Protein AF-A0A4V6E2J9-F1 (afdb_monomer_lite)

Radius of gyration: 21.08 Å; chains: 1; bounding box: 44×21×51 Å

Secondary structure (DSSP, 8-state):
-HHHHHHHTT-S-HHHHHHHHHHHHHHS-SS-HHHHHHHHHHHHHHHHT------HHHHHHHHHTT-

Structure (mmCIF, N/CA/C/O backbone):
data_AF-A0A4V6E2J9-F1
#
_entry.id   AF-A0A4V6E2J9-F1
#
loop_
_atom_site.group_PDB
_atom_site.id
_atom_site.type_symbol
_atom_site.label_atom_id
_atom_site.label_alt_id
_atom_site.label_comp_id
_atom_site.label_asym_id
_atom_site.label_entity_id
_atom_site.label_seq_id
_atom_site.pdbx_PDB_ins_code
_atom_site.Cartn_x
_atom_site.Cartn_y
_atom_site.Cartn_z
_atom_site.occupancy
_atom_site.B_iso_or_equiv
_atom_site.auth_seq_id
_atom_site.auth_comp_id
_atom_site.auth_asym_id
_atom_site.auth_atom_id
_atom_site.pdbx_PDB_model_num
ATOM 1 N N . GLU A 1 1 ? 13.915 -12.009 -10.363 1.00 62.47 1 GLU A N 1
ATOM 2 C CA . GLU A 1 1 ? 14.773 -10.874 -10.766 1.00 62.47 1 GLU A CA 1
ATOM 3 C C . GLU A 1 1 ? 14.012 -10.012 -11.764 1.00 62.47 1 GLU A C 1
ATOM 5 O O . GLU A 1 1 ? 13.501 -10.559 -12.733 1.00 62.47 1 GLU A O 1
ATOM 10 N N . ILE A 1 2 ? 13.909 -8.696 -11.540 1.00 62.19 2 ILE A N 1
ATOM 11 C CA . ILE A 1 2 ? 13.251 -7.759 -12.483 1.00 62.19 2 ILE A CA 1
ATOM 12 C C . ILE A 1 2 ? 13.849 -7.885 -13.894 1.00 62.19 2 ILE A C 1
ATOM 14 O O . ILE A 1 2 ? 13.149 -7.716 -14.888 1.00 62.19 2 ILE A O 1
ATOM 18 N N . ASP A 1 3 ? 15.134 -8.234 -13.973 1.00 66.88 3 ASP A N 1
ATOM 19 C CA . ASP A 1 3 ? 15.886 -8.348 -15.219 1.00 66.88 3 ASP A CA 1
ATOM 20 C C . ASP A 1 3 ? 15.493 -9.558 -16.086 1.00 66.88 3 ASP A C 1
ATOM 22 O O . ASP A 1 3 ? 15.770 -9.539 -17.286 1.00 66.88 3 ASP A O 1
ATOM 26 N N . ALA A 1 4 ? 14.824 -10.568 -15.515 1.00 70.81 4 ALA A N 1
ATOM 27 C CA . ALA A 1 4 ? 14.287 -11.715 -16.253 1.00 70.81 4 ALA A CA 1
ATOM 28 C C . ALA A 1 4 ? 12.879 -11.427 -16.804 1.00 70.81 4 ALA A C 1
ATOM 30 O O . ALA A 1 4 ? 12.617 -11.650 -17.985 1.00 70.81 4 ALA A O 1
ATOM 31 N N . ALA A 1 5 ? 12.016 -10.825 -15.978 1.00 82.12 5 ALA A N 1
ATOM 32 C CA . ALA A 1 5 ? 10.606 -10.609 -16.297 1.00 82.12 5 ALA A CA 1
ATOM 33 C C . ALA A 1 5 ? 10.389 -9.722 -17.535 1.00 82.12 5 ALA A C 1
ATOM 35 O O . ALA A 1 5 ? 9.558 -10.039 -18.379 1.00 82.12 5 ALA A O 1
ATOM 36 N N . TRP A 1 6 ? 11.160 -8.639 -17.707 1.00 89.00 6 TRP A N 1
ATOM 37 C CA . TRP A 1 6 ? 10.897 -7.700 -18.810 1.00 89.00 6 TRP A CA 1
ATOM 38 C C . TRP A 1 6 ? 11.108 -8.311 -20.204 1.00 89.00 6 TRP A C 1
ATOM 40 O O . TRP A 1 6 ? 10.416 -7.921 -21.143 1.00 89.00 6 TRP A O 1
ATOM 50 N N . LYS A 1 7 ? 12.048 -9.256 -20.355 1.00 89.44 7 LYS A N 1
ATOM 51 C CA . LYS A 1 7 ? 12.278 -9.947 -21.635 1.00 89.44 7 LYS A CA 1
ATOM 52 C C . LYS A 1 7 ? 11.178 -10.959 -21.929 1.00 89.44 7 LYS A C 1
ATOM 54 O O . LYS A 1 7 ? 10.743 -11.051 -23.070 1.00 89.44 7 LYS A O 1
ATOM 59 N N . GLU A 1 8 ? 10.754 -11.708 -20.914 1.00 90.19 8 GLU A N 1
ATOM 60 C CA . GLU A 1 8 ? 9.686 -12.713 -21.021 1.00 90.19 8 GLU A CA 1
ATOM 61 C C . GLU A 1 8 ? 8.344 -12.066 -21.379 1.00 90.19 8 GLU A C 1
ATOM 63 O O . GLU A 1 8 ? 7.607 -12.578 -22.215 1.00 90.19 8 GLU A O 1
ATOM 68 N N . GLU A 1 9 ? 8.087 -10.885 -20.824 1.00 88.56 9 GLU A N 1
ATOM 69 C CA . GLU A 1 9 ? 6.922 -10.044 -21.111 1.00 88.56 9 GLU A CA 1
ATOM 70 C C . GLU A 1 9 ? 7.020 -9.302 -22.466 1.00 88.56 9 GLU A C 1
ATOM 72 O O . GLU A 1 9 ? 6.096 -8.595 -22.862 1.00 88.56 9 GLU A O 1
ATOM 77 N N . GLY A 1 10 ? 8.137 -9.438 -23.195 1.00 93.38 10 GLY A N 1
ATOM 78 C CA . GLY A 1 10 ? 8.297 -8.903 -24.552 1.00 93.38 10 GLY A CA 1
ATOM 79 C C . GLY A 1 10 ? 8.629 -7.409 -24.649 1.00 93.38 10 GLY A C 1
ATOM 80 O O . GLY A 1 10 ? 8.486 -6.825 -25.724 1.00 93.38 10 GLY A O 1
ATOM 81 N N . TYR A 1 11 ? 9.090 -6.771 -23.568 1.00 93.25 11 TYR A N 1
ATOM 82 C CA . TYR A 1 11 ? 9.486 -5.359 -23.606 1.00 93.25 11 TYR A CA 1
ATOM 83 C C . TYR A 1 11 ? 10.777 -5.152 -24.402 1.00 93.25 11 TYR A C 1
ATOM 85 O O . TYR A 1 11 ? 11.710 -5.952 -24.341 1.00 93.25 11 TYR A O 1
ATOM 93 N N . THR A 1 12 ? 10.883 -4.011 -25.087 1.00 93.06 12 THR A N 1
ATOM 94 C CA . THR A 1 12 ? 12.070 -3.676 -25.896 1.00 93.06 12 THR A CA 1
ATOM 95 C C . THR A 1 12 ? 13.243 -3.240 -25.013 1.00 93.06 12 THR A C 1
ATOM 97 O O . THR A 1 12 ? 14.408 -3.318 -25.404 1.00 93.06 12 THR A O 1
ATOM 100 N N . SER A 1 13 ? 12.954 -2.772 -23.794 1.00 93.12 13 SER A N 1
ATOM 101 C CA . SER A 1 13 ? 13.970 -2.414 -22.805 1.00 93.12 13 SER A CA 1
ATOM 102 C C . SER A 1 13 ? 13.454 -2.496 -21.369 1.00 93.12 13 SER A C 1
ATOM 104 O O . SER A 1 13 ? 12.274 -2.278 -21.093 1.00 93.12 13 SER A O 1
ATOM 106 N N . ARG A 1 14 ? 14.382 -2.662 -20.421 1.00 92.62 14 ARG A N 1
ATOM 107 C CA . ARG A 1 14 ? 14.109 -2.560 -18.978 1.00 92.62 14 ARG A CA 1
ATOM 108 C C . ARG A 1 14 ? 13.467 -1.221 -18.588 1.00 92.62 14 ARG A C 1
ATOM 110 O O . ARG A 1 14 ? 12.578 -1.182 -17.746 1.00 92.62 14 ARG A O 1
ATOM 117 N N . SER A 1 15 ? 13.891 -0.117 -19.206 1.00 94.50 15 SER A N 1
ATOM 118 C CA . SER A 1 15 ? 13.341 1.219 -18.931 1.00 94.50 15 SER A CA 1
ATOM 119 C C . SER A 1 15 ? 11.899 1.390 -19.413 1.00 94.50 15 SER A C 1
ATOM 121 O O . SER A 1 15 ? 11.178 2.239 -18.896 1.00 94.50 15 SER A O 1
ATOM 123 N N . GLU A 1 16 ? 11.472 0.641 -20.426 1.00 94.12 16 GLU A N 1
ATOM 124 C CA . GLU A 1 16 ? 10.077 0.609 -20.869 1.00 94.12 16 GLU A CA 1
ATOM 125 C C . GLU A 1 16 ? 9.206 -0.150 -19.869 1.00 94.12 16 GLU A C 1
ATOM 127 O O . GLU A 1 16 ? 8.223 0.409 -19.390 1.00 94.12 16 GLU A O 1
ATOM 132 N N . PHE A 1 17 ? 9.645 -1.344 -19.462 1.00 94.19 17 PHE A N 1
ATOM 133 C CA . PHE A 1 17 ? 8.985 -2.144 -18.430 1.00 94.19 17 PHE A CA 1
ATOM 134 C C . PHE A 1 17 ? 8.797 -1.361 -17.124 1.00 94.19 17 PHE A C 1
ATOM 136 O O . PHE A 1 17 ? 7.691 -1.276 -16.601 1.00 94.19 17 PHE A O 1
ATOM 143 N N . LEU A 1 18 ? 9.858 -0.710 -16.630 1.00 93.12 18 LEU A N 1
ATOM 144 C CA . LEU A 1 18 ? 9.787 0.085 -15.400 1.00 93.12 18 LEU A CA 1
ATOM 145 C C . LEU A 1 18 ? 8.803 1.255 -15.514 1.00 93.12 18 LEU A C 1
ATOM 147 O O . LEU A 1 18 ? 8.043 1.505 -14.584 1.00 93.12 18 LEU A O 1
ATO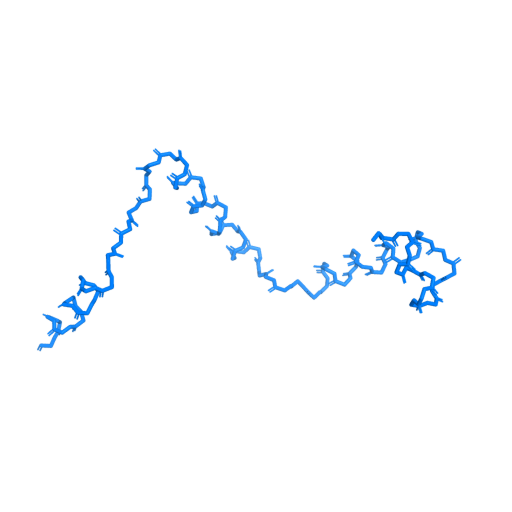M 151 N N . ARG A 1 19 ? 8.792 1.971 -16.646 1.00 95.00 19 ARG A N 1
ATOM 152 C CA . ARG A 1 19 ? 7.836 3.069 -16.861 1.00 95.00 19 ARG A CA 1
ATOM 153 C C . ARG A 1 19 ? 6.399 2.563 -16.906 1.00 95.00 19 ARG A C 1
ATOM 155 O O . ARG A 1 19 ? 5.527 3.238 -16.372 1.00 95.00 19 ARG A O 1
ATOM 162 N N . HIS A 1 20 ? 6.165 1.410 -17.531 1.00 93.81 20 HIS A N 1
ATOM 163 C CA . HIS A 1 20 ? 4.846 0.791 -17.574 1.00 93.81 20 HIS A CA 1
ATOM 164 C C . HIS A 1 20 ? 4.377 0.378 -16.176 1.00 93.81 20 HIS A C 1
ATOM 166 O O . HIS A 1 20 ? 3.325 0.830 -15.742 1.00 93.81 20 HIS A O 1
ATOM 172 N N . ALA A 1 21 ? 5.197 -0.374 -15.436 1.00 91.50 21 ALA A N 1
ATOM 173 C CA . ALA A 1 21 ? 4.868 -0.826 -14.086 1.00 91.50 21 ALA A CA 1
ATOM 174 C C . ALA A 1 21 ? 4.601 0.341 -13.119 1.00 91.50 21 ALA A C 1
ATOM 176 O O . ALA A 1 21 ? 3.649 0.303 -12.346 1.00 91.50 21 ALA A O 1
ATOM 177 N N . ILE A 1 22 ? 5.415 1.403 -13.177 1.00 91.94 22 ILE A N 1
ATOM 178 C CA . ILE A 1 22 ? 5.197 2.599 -12.349 1.00 91.94 22 ILE A CA 1
ATOM 179 C C . ILE A 1 22 ? 3.893 3.296 -12.744 1.00 91.94 22 ILE A C 1
ATOM 181 O O . ILE A 1 22 ? 3.142 3.692 -11.859 1.00 91.94 22 ILE A O 1
ATOM 185 N N . ARG A 1 23 ? 3.609 3.441 -14.047 1.00 94.50 23 ARG A N 1
ATOM 186 C CA . ARG A 1 23 ? 2.366 4.066 -14.514 1.00 94.50 23 ARG A CA 1
ATOM 187 C C . ARG A 1 23 ? 1.146 3.293 -14.031 1.00 94.50 23 ARG A C 1
ATOM 189 O O . ARG A 1 23 ? 0.273 3.905 -13.429 1.00 94.50 23 ARG A O 1
ATOM 196 N N . ASP A 1 24 ? 1.124 1.981 -14.236 1.00 93.25 24 ASP A N 1
ATOM 197 C CA . ASP A 1 24 ? 0.032 1.109 -13.800 1.00 93.25 24 ASP A CA 1
ATOM 198 C C . ASP A 1 24 ? -0.194 1.213 -12.286 1.00 93.25 24 ASP A C 1
ATOM 200 O O . ASP A 1 24 ? -1.298 1.508 -11.844 1.00 93.25 24 ASP A O 1
ATOM 204 N N . ALA A 1 25 ? 0.875 1.148 -11.485 1.00 88.44 25 ALA A N 1
ATOM 205 C CA . ALA A 1 25 ? 0.782 1.322 -10.036 1.00 88.44 25 ALA A CA 1
ATOM 206 C C . ALA A 1 25 ? 0.236 2.702 -9.612 1.00 88.44 25 ALA A C 1
ATOM 208 O O . ALA A 1 25 ? -0.338 2.829 -8.530 1.00 88.44 25 ALA A O 1
ATOM 209 N N . THR A 1 26 ? 0.419 3.742 -10.436 1.00 87.62 26 THR A N 1
ATOM 210 C CA . THR A 1 26 ? -0.111 5.092 -10.172 1.00 87.62 26 THR A CA 1
ATOM 211 C C . THR A 1 26 ? -1.522 5.329 -10.711 1.00 87.62 26 THR A C 1
ATOM 213 O O . THR A 1 26 ? -2.273 6.083 -10.098 1.00 87.62 26 THR A O 1
ATOM 216 N N . GLU A 1 27 ? -1.892 4.716 -11.837 1.00 90.88 27 GLU A N 1
ATOM 217 C CA . GLU A 1 27 ? -3.205 4.873 -12.482 1.00 90.88 27 GLU A CA 1
ATOM 218 C C . GLU A 1 27 ? -4.239 3.892 -11.912 1.00 90.88 27 GLU A C 1
ATOM 220 O O . GLU A 1 27 ? -5.420 4.222 -11.786 1.00 90.88 27 GLU A O 1
ATOM 225 N N . HIS A 1 28 ? -3.783 2.710 -11.502 1.00 90.19 28 HIS A N 1
ATOM 226 C CA . HIS A 1 28 ? -4.581 1.620 -10.951 1.00 90.19 28 HIS A CA 1
ATOM 227 C C . HIS A 1 28 ? -4.003 1.144 -9.610 1.00 90.19 28 HIS A C 1
ATOM 229 O O . HIS A 1 28 ? -3.595 -0.011 -9.468 1.00 90.19 28 HIS A O 1
ATOM 235 N N . PRO A 1 29 ? -3.946 2.021 -8.591 1.00 87.75 29 PRO A N 1
ATOM 236 C CA . PRO A 1 29 ? -3.366 1.645 -7.315 1.00 87.75 29 PRO A CA 1
ATOM 237 C C . PRO A 1 29 ? -4.224 0.562 -6.644 1.00 87.75 29 PRO A C 1
ATOM 239 O O . PRO A 1 29 ? -5.409 0.761 -6.380 1.00 87.75 29 PRO A O 1
ATOM 242 N N . GLY A 1 30 ? -3.614 -0.583 -6.323 1.00 87.06 30 GLY A N 1
ATOM 243 C CA . GLY A 1 30 ? -4.281 -1.689 -5.617 1.00 87.06 30 GLY A CA 1
ATOM 244 C C . GLY A 1 30 ? -4.687 -1.365 -4.171 1.00 87.06 30 GLY A C 1
ATOM 245 O O . GLY A 1 30 ? -5.392 -2.146 -3.539 1.00 87.06 30 GLY A O 1
ATOM 246 N N . ALA A 1 31 ? -4.256 -0.215 -3.651 1.00 87.25 31 ALA A N 1
ATOM 247 C CA . ALA A 1 31 ? -4.653 0.334 -2.363 1.00 87.25 31 ALA A CA 1
ATOM 248 C C . ALA A 1 31 ? -4.840 1.849 -2.492 1.00 87.25 31 ALA A C 1
ATOM 250 O O . ALA A 1 31 ? -4.049 2.528 -3.150 1.00 87.25 31 ALA A O 1
ATOM 251 N N . SER A 1 32 ? -5.863 2.401 -1.839 1.00 90.12 32 SER A N 1
ATOM 252 C CA . SER A 1 32 ? -6.021 3.853 -1.772 1.00 90.12 32 SER A CA 1
ATOM 253 C C . SER A 1 32 ? -4.912 4.480 -0.921 1.00 90.12 32 SER A C 1
ATOM 255 O O . SER A 1 32 ? -4.301 3.830 -0.068 1.00 90.12 32 SER A O 1
ATOM 257 N N . ARG A 1 33 ? -4.668 5.780 -1.117 1.00 88.75 33 ARG A N 1
ATOM 258 C CA . ARG A 1 33 ? -3.731 6.535 -0.275 1.00 88.75 33 ARG A CA 1
ATOM 259 C C . ARG A 1 33 ? -4.111 6.459 1.205 1.00 88.75 33 ARG A C 1
ATOM 261 O O . ARG A 1 33 ? -3.227 6.306 2.041 1.00 88.75 33 ARG A O 1
ATOM 268 N N . ASP A 1 34 ? -5.405 6.536 1.499 1.00 94.19 34 ASP A N 1
ATOM 269 C CA . ASP A 1 34 ? -5.919 6.480 2.867 1.00 94.19 34 ASP A CA 1
ATOM 270 C C . ASP A 1 34 ? -5.677 5.103 3.487 1.00 94.19 34 ASP A C 1
ATOM 272 O O . ASP A 1 34 ? -5.198 5.025 4.611 1.00 94.19 34 ASP A O 1
ATOM 276 N N . MET A 1 35 ? -5.881 4.020 2.729 1.00 93.88 35 MET A N 1
ATOM 277 C CA . MET A 1 35 ? -5.561 2.665 3.185 1.00 93.88 35 MET A CA 1
ATOM 278 C C . MET A 1 35 ? -4.072 2.521 3.518 1.00 93.88 35 MET A C 1
ATOM 280 O O . MET A 1 35 ? -3.725 2.002 4.576 1.00 93.88 35 MET A O 1
ATOM 284 N N . LEU A 1 36 ? -3.182 3.005 2.645 1.00 91.88 36 LEU A N 1
ATOM 285 C CA . LEU A 1 36 ? -1.739 2.975 2.905 1.00 91.88 36 LEU A CA 1
ATOM 286 C C . LEU A 1 36 ? -1.362 3.808 4.138 1.00 91.88 36 LEU A C 1
ATOM 288 O O . LEU A 1 36 ? -0.505 3.392 4.916 1.00 91.88 36 LEU A O 1
ATOM 292 N N . ALA A 1 37 ? -2.005 4.962 4.335 1.00 95.38 37 ALA A N 1
ATOM 293 C CA . ALA A 1 37 ? -1.800 5.797 5.512 1.00 95.38 37 ALA A CA 1
ATOM 294 C C . ALA A 1 37 ? -2.268 5.097 6.799 1.00 95.38 37 ALA A C 1
ATOM 296 O O . ALA A 1 37 ? -1.539 5.124 7.788 1.00 95.38 37 ALA A O 1
ATOM 297 N N . SER A 1 38 ? -3.422 4.423 6.774 1.00 95.62 38 SER A N 1
ATOM 298 C CA . SER A 1 38 ? -3.917 3.619 7.897 1.00 95.62 38 SER A CA 1
ATOM 299 C C . SER A 1 38 ? -2.954 2.488 8.248 1.00 95.62 38 SER A C 1
ATOM 301 O O . SER 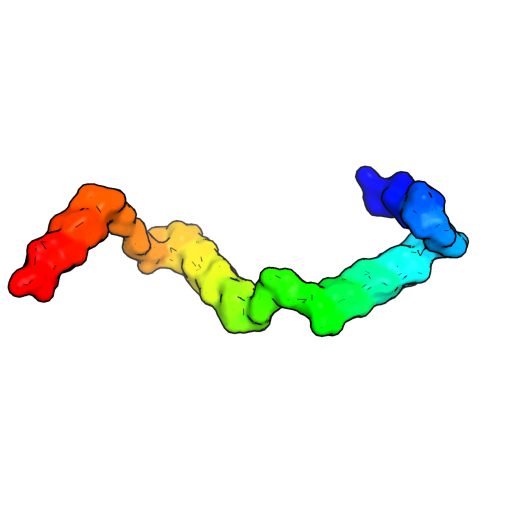A 1 38 ? -2.587 2.347 9.408 1.00 95.62 38 SER A O 1
ATOM 303 N N . ILE A 1 39 ? -2.470 1.736 7.252 1.00 94.50 39 ILE A N 1
ATOM 304 C CA . ILE A 1 39 ? -1.491 0.660 7.477 1.00 94.50 39 ILE A CA 1
ATOM 305 C C . ILE A 1 39 ? -0.216 1.216 8.122 1.00 94.50 39 ILE A C 1
ATOM 307 O O . ILE A 1 39 ? 0.294 0.631 9.072 1.00 94.50 39 ILE A O 1
ATOM 311 N N . ALA A 1 40 ? 0.297 2.350 7.636 1.00 95.44 40 ALA A N 1
ATOM 312 C C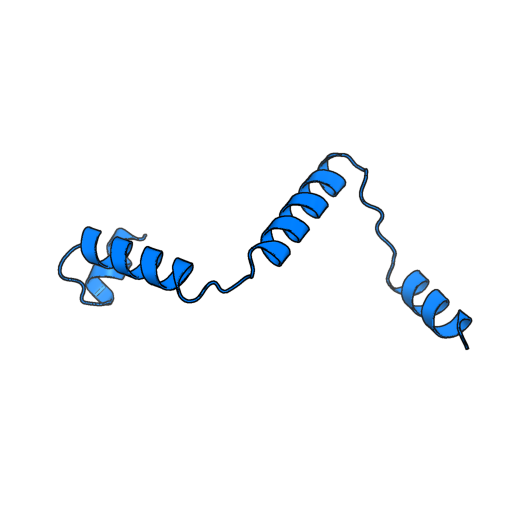A . ALA A 1 40 ? 1.497 2.966 8.195 1.00 95.44 40 ALA A CA 1
ATOM 313 C C . ALA A 1 40 ? 1.294 3.476 9.634 1.00 95.44 40 ALA A C 1
ATOM 315 O O . ALA A 1 40 ? 2.207 3.365 10.451 1.00 95.44 40 ALA A O 1
ATOM 316 N N . ALA A 1 41 ? 0.117 4.028 9.944 1.00 96.00 41 ALA A N 1
ATOM 317 C CA . ALA A 1 41 ? -0.224 4.490 11.286 1.00 96.00 41 ALA A CA 1
ATOM 318 C C . ALA A 1 41 ? -0.312 3.322 12.280 1.00 96.00 41 ALA A C 1
ATOM 320 O O . ALA A 1 41 ? 0.303 3.385 13.343 1.00 96.00 41 ALA A O 1
ATOM 321 N N . GLU A 1 42 ? -0.998 2.241 11.903 1.00 94.62 42 GLU A N 1
ATOM 322 C CA . GLU A 1 42 ? -1.103 1.029 12.723 1.00 94.62 42 GLU A CA 1
ATOM 323 C C . GLU A 1 42 ? 0.261 0.365 12.935 1.00 94.62 42 GLU A C 1
ATOM 325 O O . GLU A 1 42 ? 0.621 0.018 14.055 1.00 94.62 42 GLU A O 1
ATOM 330 N N . GLU A 1 43 ? 1.079 0.254 11.885 1.00 95.75 43 GLU A N 1
ATOM 331 C CA . GLU A 1 43 ? 2.436 -0.298 11.985 1.00 95.75 43 GLU A CA 1
ATOM 332 C C . GLU A 1 43 ? 3.298 0.494 12.976 1.00 95.75 43 GLU A C 1
ATOM 334 O O . GLU A 1 43 ? 3.982 -0.082 13.829 1.00 95.75 43 GLU A O 1
ATOM 339 N N . TYR A 1 44 ? 3.216 1.824 12.905 1.00 95.88 44 TYR A N 1
ATOM 340 C CA . TYR A 1 44 ? 3.894 2.709 13.839 1.00 95.88 44 TYR A CA 1
ATOM 341 C C . TYR A 1 44 ? 3.398 2.503 15.277 1.00 95.88 44 TYR A C 1
ATOM 343 O O . TYR A 1 44 ? 4.223 2.346 16.182 1.00 95.88 44 TYR A O 1
ATOM 351 N N . ALA A 1 45 ? 2.079 2.460 15.487 1.00 95.69 45 ALA A N 1
ATOM 352 C CA . ALA A 1 45 ? 1.476 2.240 16.800 1.00 95.69 45 ALA A CA 1
ATOM 353 C C . ALA A 1 45 ? 1.901 0.885 17.389 1.00 95.69 45 ALA A C 1
ATOM 355 O O . ALA A 1 45 ? 2.340 0.819 18.539 1.00 95.69 45 ALA A O 1
ATOM 356 N N . MET A 1 46 ? 1.900 -0.180 16.579 1.00 93.19 46 MET A N 1
ATOM 357 C CA . MET A 1 46 ? 2.389 -1.505 16.971 1.00 93.19 46 MET A CA 1
ATOM 358 C C . MET A 1 46 ? 3.852 -1.470 17.414 1.00 93.19 46 MET A C 1
ATOM 360 O O . MET A 1 46 ? 4.194 -2.005 18.470 1.00 93.19 46 MET A O 1
ATOM 364 N N . ARG A 1 47 ? 4.731 -0.793 16.662 1.00 93.62 47 ARG A N 1
ATOM 365 C CA . ARG A 1 47 ? 6.149 -0.646 17.041 1.00 93.62 47 ARG A CA 1
ATOM 366 C C . ARG A 1 47 ? 6.356 0.141 18.330 1.00 93.62 47 ARG A C 1
ATOM 368 O O . ARG A 1 47 ? 7.380 -0.044 18.990 1.00 93.62 47 ARG A O 1
ATOM 375 N N . LYS A 1 48 ? 5.440 1.047 18.663 1.00 95.75 48 LYS A N 1
ATOM 376 C CA . LYS A 1 48 ? 5.481 1.847 19.891 1.00 95.75 48 LYS A CA 1
ATOM 377 C C . LYS A 1 48 ? 4.788 1.184 21.078 1.00 95.75 48 LYS A C 1
ATOM 379 O O . LYS A 1 48 ? 4.930 1.684 22.189 1.00 95.75 48 LYS A O 1
ATOM 384 N N . G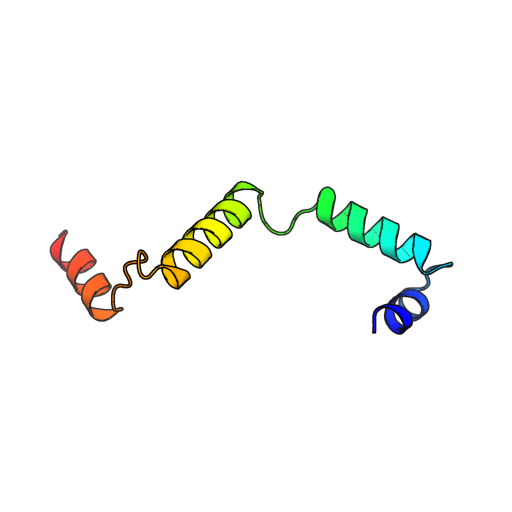LY A 1 49 ? 4.111 0.054 20.868 1.00 92.19 49 GLY A N 1
ATOM 385 C CA . GLY A 1 49 ? 3.260 -0.555 21.890 1.00 92.19 49 GLY A CA 1
ATOM 386 C C . GLY A 1 49 ? 2.030 0.300 22.211 1.00 92.19 49 GLY A C 1
ATOM 387 O O . GLY A 1 49 ? 1.478 0.189 23.298 1.00 92.19 49 GLY A O 1
ATOM 388 N N . GLU A 1 50 ? 1.642 1.174 21.284 1.00 92.50 50 GLU A N 1
ATOM 389 C CA . GLU A 1 50 ? 0.464 2.043 21.360 1.00 92.50 50 GLU A CA 1
ATOM 390 C C . GLU A 1 50 ? -0.752 1.399 20.672 1.00 92.50 50 GLU A C 1
ATOM 392 O O . GLU A 1 50 ? -1.856 1.925 20.757 1.00 92.50 50 GLU A O 1
ATOM 397 N N . SER A 1 51 ? -0.562 0.264 19.988 1.00 91.00 51 SER A N 1
ATOM 398 C CA . SER A 1 51 ? -1.654 -0.517 19.406 1.00 91.00 51 SER A CA 1
ATOM 399 C C . SER A 1 51 ? -2.329 -1.384 20.467 1.00 91.00 51 SER A C 1
ATOM 401 O O . SER A 1 51 ? -1.658 -2.176 21.138 1.00 91.00 51 SER A O 1
ATOM 403 N N . GLU A 1 52 ? -3.651 -1.321 20.542 1.00 87.50 52 GLU A N 1
ATOM 404 C CA . GLU A 1 52 ? -4.452 -2.286 21.289 1.00 87.50 52 GLU A CA 1
ATOM 405 C C . GLU A 1 52 ? -4.834 -3.450 20.370 1.00 87.50 52 GLU A C 1
ATOM 407 O O . GLU A 1 52 ? -5.257 -3.256 19.231 1.00 87.50 52 GLU A O 1
ATOM 412 N N . ALA A 1 53 ? -4.665 -4.677 20.858 1.00 86.88 53 ALA A N 1
ATOM 413 C CA . ALA A 1 53 ? -5.116 -5.879 20.174 1.00 86.88 53 ALA A CA 1
ATOM 414 C C . ALA A 1 53 ? -6.137 -6.580 21.064 1.00 86.88 53 ALA A C 1
ATOM 416 O O . ALA A 1 53 ? -5.882 -6.785 22.249 1.00 86.88 53 ALA A O 1
ATOM 417 N N . VAL A 1 54 ? -7.265 -6.961 20.478 1.00 89.31 54 VAL 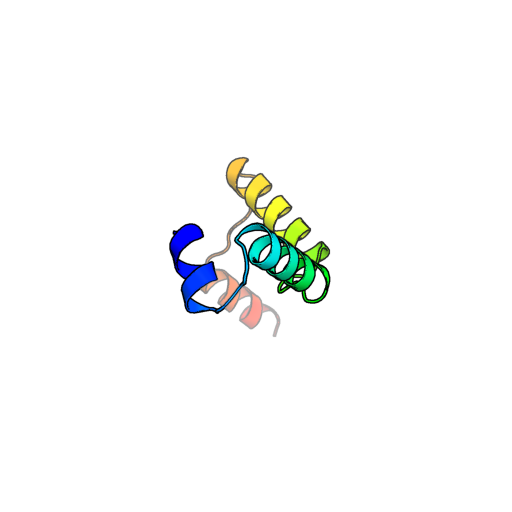A N 1
ATOM 418 C CA . VAL A 1 54 ? -8.302 -7.752 21.142 1.00 89.31 54 VAL A CA 1
ATOM 419 C C . VAL A 1 54 ? -8.262 -9.184 20.628 1.00 89.31 54 VAL A C 1
ATOM 421 O O . VAL A 1 54 ? -7.970 -9.447 19.456 1.00 89.31 54 VAL A O 1
ATOM 424 N N . SER A 1 55 ? -8.523 -10.130 21.519 1.00 92.62 55 SER A N 1
ATOM 425 C CA . SER A 1 55 ? -8.685 -11.530 21.155 1.00 92.62 55 SER A CA 1
ATOM 426 C C . SER A 1 55 ? -10.009 -11.746 20.421 1.00 92.62 55 SER A C 1
ATOM 428 O O . SER A 1 55 ? -10.956 -10.969 20.532 1.00 92.62 55 SER A O 1
ATOM 430 N N . ARG A 1 56 ? -10.097 -12.844 19.665 1.00 92.31 56 ARG A N 1
ATOM 431 C CA . ARG A 1 56 ? -11.342 -13.205 18.980 1.00 92.31 56 ARG A CA 1
ATOM 432 C C . ARG A 1 56 ? -12.490 -13.450 19.962 1.00 92.31 56 ARG A C 1
ATOM 434 O O . ARG A 1 56 ? -13.615 -13.090 19.638 1.00 92.31 56 ARG A O 1
ATOM 441 N N . ASP A 1 57 ? -12.214 -14.073 21.106 1.00 95.06 57 ASP A N 1
ATOM 442 C 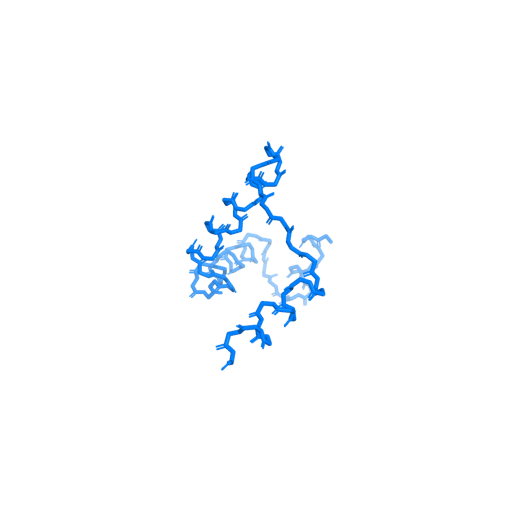CA . ASP A 1 57 ? -13.245 -14.417 22.090 1.00 95.06 57 ASP A CA 1
ATOM 443 C C . ASP A 1 57 ? -13.849 -13.143 22.708 1.00 95.06 57 ASP A C 1
ATOM 445 O O . ASP A 1 57 ? -15.068 -13.025 22.759 1.00 95.06 57 ASP A O 1
ATOM 449 N N . GLU A 1 58 ? -13.020 -12.138 23.026 1.00 91.62 58 GLU A N 1
ATOM 450 C CA . GLU A 1 58 ? -13.484 -10.814 23.482 1.00 91.62 58 GLU A CA 1
ATOM 451 C C . GLU A 1 58 ? -14.367 -10.118 22.436 1.00 91.62 58 GLU A C 1
ATOM 453 O O . GLU A 1 58 ? -15.399 -9.552 22.777 1.00 91.62 58 GLU A O 1
ATOM 458 N N . VAL A 1 59 ? -14.007 -10.189 21.148 1.00 92.12 59 VAL A N 1
ATOM 459 C CA . VAL A 1 59 ? -14.824 -9.599 20.070 1.00 92.12 59 VAL A CA 1
ATOM 460 C C . VAL A 1 59 ? -16.194 -10.272 19.970 1.00 92.12 59 VAL A C 1
ATOM 462 O O . VAL A 1 59 ? -17.190 -9.592 19.740 1.00 92.12 59 VAL A O 1
ATOM 465 N N . VAL A 1 60 ? -16.257 -11.596 20.134 1.00 93.94 60 VAL A N 1
ATOM 466 C CA . VAL A 1 60 ? -17.530 -12.332 20.122 1.00 93.94 60 VAL A CA 1
ATOM 467 C C . VAL A 1 60 ? -18.387 -11.934 21.326 1.00 93.94 60 VAL A C 1
ATOM 469 O O . VAL A 1 60 ? -19.557 -11.621 21.140 1.00 93.94 60 VAL A O 1
ATOM 472 N N . GLU A 1 61 ? -17.803 -11.847 22.525 1.00 93.38 61 GLU A N 1
ATOM 473 C CA . GLU A 1 61 ? -18.518 -11.390 23.726 1.00 93.38 61 GLU A CA 1
ATOM 474 C C . GLU A 1 61 ? -19.049 -9.953 23.593 1.00 93.38 61 GLU A C 1
ATOM 476 O O . GLU A 1 61 ? -20.154 -9.668 24.050 1.00 93.38 61 GLU A O 1
ATOM 481 N N . MET A 1 62 ? -18.302 -9.049 22.948 1.00 89.62 62 MET A N 1
ATOM 482 C CA . MET A 1 62 ? -18.753 -7.674 22.695 1.00 89.62 62 MET A CA 1
ATOM 483 C C . MET A 1 62 ? -19.958 -7.622 21.752 1.00 89.62 62 MET A C 1
ATOM 485 O O . MET A 1 62 ? -20.886 -6.862 22.002 1.00 89.62 62 MET A O 1
ATOM 489 N N . ILE A 1 63 ? -19.954 -8.430 20.686 1.00 92.44 63 ILE A N 1
ATOM 490 C CA . ILE A 1 63 ? -21.065 -8.493 19.725 1.00 92.44 63 ILE A CA 1
ATOM 491 C C . ILE A 1 63 ? -22.314 -9.086 20.389 1.00 92.44 63 ILE A C 1
ATOM 493 O O . ILE A 1 63 ? -23.403 -8.543 20.226 1.00 92.44 63 ILE A O 1
ATOM 497 N N . ASP A 1 64 ? -22.154 -10.166 21.156 1.00 86.75 64 ASP A N 1
ATOM 498 C CA . ASP A 1 64 ? -23.266 -10.853 21.826 1.00 86.75 64 ASP A CA 1
ATOM 499 C C . ASP A 1 64 ? -23.821 -10.051 23.023 1.00 86.75 64 ASP A C 1
ATOM 501 O O . ASP A 1 64 ? -24.969 -10.236 23.418 1.00 86.75 64 ASP A O 1
ATOM 505 N N . GLY A 1 65 ? -23.017 -9.162 23.619 1.00 73.62 65 GLY A N 1
ATOM 506 C CA . GLY A 1 65 ? -23.410 -8.287 24.729 1.00 73.62 65 GLY A CA 1
ATOM 507 C C . GLY A 1 65 ? -24.092 -6.973 24.321 1.00 73.62 65 GLY A C 1
ATOM 508 O O . GLY A 1 65 ? -24.527 -6.228 25.201 1.00 73.62 65 GLY A O 1
ATOM 509 N N . GLU A 1 66 ? -24.164 -6.673 23.020 1.00 61.44 66 GLU A N 1
ATOM 510 C CA . GLU A 1 66 ? -24.863 -5.506 22.457 1.00 61.44 66 GLU A CA 1
ATOM 511 C C . GLU A 1 66 ? -26.318 -5.809 22.011 1.00 61.44 66 GLU A C 1
ATOM 513 O O . GLU A 1 66 ? -27.018 -4.884 21.587 1.00 61.44 66 GLU A O 1
ATOM 518 N N . GLU A 1 67 ? -26.795 -7.060 22.144 1.00 51.78 67 GLU A N 1
ATOM 519 C CA . GLU A 1 67 ? -28.223 -7.459 22.044 1.00 51.78 67 GLU A CA 1
ATOM 520 C C . GLU A 1 67 ? -29.002 -7.267 23.362 1.00 51.78 67 GLU A C 1
ATOM 522 O O . GLU A 1 67 ? -30.179 -6.833 23.284 1.00 51.78 67 GLU A O 1
#

Sequence (67 aa):
EIDAAWKEEGYTSRSEFLRHAIRDATEHPGASRDMLASIAAEEYAMRKGESEAVSRDEVVEMIDGEE

Foldseek 3Di:
DLVVVCVVVPHPDSVVVVVVVVVCCVVPPPDDPVRVVVVVVQVVCVVVVNDDDDDPVVVVCVVVVVD

pLDDT: mean 89.08, std 9.21, range [51.78, 96.0]